Protein AF-A0A850C332-F1 (afdb_monomer_lite)

Foldseek 3Di:
DDDDDDDDDDDDDPPPDDDDDDDDPDDDDDDDPDPPDDPPDPDPPDDPDDPDDDDDDPVLVLVCLAQVCVSVVHDFDAWADPCQVVFDQAPDMGSCNVRNCLQQNSVQAQCNDPLVDDNSNGPHGGPCVCPPPDVVVVVVVD

Radius of gyration: 30.65 Å; chains: 1; bounding box: 71×56×72 Å

Secondary structure (DSSP, 8-state):
--------------------------PPPPPP----PPP---------PPPP-----HHHHHHHHHHHHHHHT-PPPSS--GGGGG-SS----GGGGG-HHHHH-TTS-BTTTGGGSSTT----B-SGGGTTS-HHHHHTT-

pLDDT: mean 81.66, std 19.34, range [37.0, 98.5]

Structure (mmCIF, N/CA/C/O backbone):
data_AF-A0A850C332-F1
#
_entry.id   AF-A0A850C332-F1
#
loop_
_atom_site.group_PDB
_atom_site.id
_atom_site.type_symbol
_atom_site.label_atom_id
_atom_site.label_alt_id
_atom_site.label_comp_id
_atom_site.label_asym_id
_atom_site.label_entity_id
_atom_site.label_seq_id
_atom_site.pdbx_PDB_ins_code
_atom_site.Cartn_x
_atom_site.Cartn_y
_atom_site.Cartn_z
_atom_site.occupancy
_atom_site.B_iso_or_equiv
_atom_site.auth_seq_id
_atom_site.auth_comp_id
_atom_site.auth_asym_id
_atom_site.auth_atom_id
_atom_site.pdbx_PDB_model_num
ATOM 1 N N . MET A 1 1 ? -53.129 -2.764 19.927 1.00 40.22 1 MET A N 1
ATOM 2 C CA . MET A 1 1 ? -53.498 -1.360 20.219 1.00 40.22 1 MET A CA 1
ATOM 3 C C . MET A 1 1 ? -52.591 -0.488 19.362 1.00 40.22 1 MET A C 1
ATOM 5 O O . MET A 1 1 ? -51.428 -0.348 19.685 1.00 40.22 1 MET A O 1
ATOM 9 N N . ASN A 1 2 ? -52.933 -0.293 18.090 1.00 37.00 2 ASN A N 1
ATOM 10 C CA . ASN A 1 2 ? -53.855 0.720 17.547 1.00 37.00 2 ASN A CA 1
ATOM 11 C C . ASN A 1 2 ? -53.201 2.104 17.468 1.00 37.00 2 ASN A C 1
ATOM 13 O O . ASN A 1 2 ? -53.067 2.781 18.478 1.00 37.00 2 ASN A O 1
ATOM 17 N N . GLY A 1 3 ? -52.871 2.510 16.240 1.00 45.50 3 GLY A N 1
ATOM 18 C CA . GLY A 1 3 ? -52.428 3.858 15.891 1.00 45.50 3 GLY A CA 1
ATOM 19 C C . GLY A 1 3 ? -52.216 4.007 14.384 1.00 45.50 3 GLY A C 1
ATOM 20 O O . GLY A 1 3 ? -51.094 4.171 13.931 1.00 45.50 3 GLY A O 1
ATOM 21 N N . ARG A 1 4 ? -53.297 3.868 13.604 1.00 57.31 4 ARG A N 1
ATOM 22 C CA . ARG A 1 4 ? -53.390 4.342 12.207 1.00 57.31 4 ARG A CA 1
ATOM 23 C C . ARG A 1 4 ? -53.469 5.876 12.200 1.00 57.31 4 ARG A C 1
ATOM 25 O O . ARG A 1 4 ? -53.973 6.400 13.185 1.00 57.31 4 ARG A O 1
ATOM 32 N N . ILE A 1 5 ? -53.079 6.509 11.080 1.00 54.56 5 ILE A N 1
ATOM 33 C CA . ILE A 1 5 ? -53.347 7.889 10.567 1.00 54.56 5 ILE A CA 1
ATOM 34 C C . ILE A 1 5 ? -52.007 8.441 10.032 1.00 54.56 5 ILE A C 1
ATOM 36 O O . ILE A 1 5 ? -51.019 8.390 10.745 1.00 54.56 5 ILE A O 1
ATOM 40 N N . ALA A 1 6 ? -51.843 8.994 8.834 1.00 51.59 6 ALA A N 1
ATOM 41 C CA . ALA A 1 6 ? -52.654 9.085 7.632 1.00 51.59 6 ALA A CA 1
ATOM 42 C C . ALA A 1 6 ? -51.718 9.461 6.467 1.00 51.59 6 ALA A C 1
ATOM 44 O O . ALA A 1 6 ? -50.698 10.123 6.635 1.00 51.59 6 ALA A O 1
ATOM 45 N N . LEU A 1 7 ? -52.125 9.000 5.294 1.00 46.75 7 LEU A N 1
ATOM 46 C CA . LEU A 1 7 ? -51.654 9.302 3.953 1.00 46.75 7 LEU A CA 1
ATOM 47 C C . LEU A 1 7 ? -51.594 10.821 3.679 1.00 46.75 7 LEU A C 1
ATOM 49 O O . LEU A 1 7 ? -52.614 11.492 3.818 1.00 46.75 7 LEU A O 1
ATOM 53 N N . LEU A 1 8 ? -50.462 11.338 3.188 1.00 48.50 8 LEU A N 1
ATOM 54 C CA . LEU A 1 8 ? -50.424 12.573 2.396 1.00 48.50 8 LEU A CA 1
ATOM 55 C C . LEU A 1 8 ? -49.566 12.357 1.146 1.00 48.50 8 LEU A C 1
ATOM 57 O O . LEU A 1 8 ? -48.341 12.293 1.179 1.00 48.50 8 LEU A O 1
ATOM 61 N N . VAL A 1 9 ? -50.294 12.204 0.044 1.00 48.44 9 VAL A N 1
ATOM 62 C CA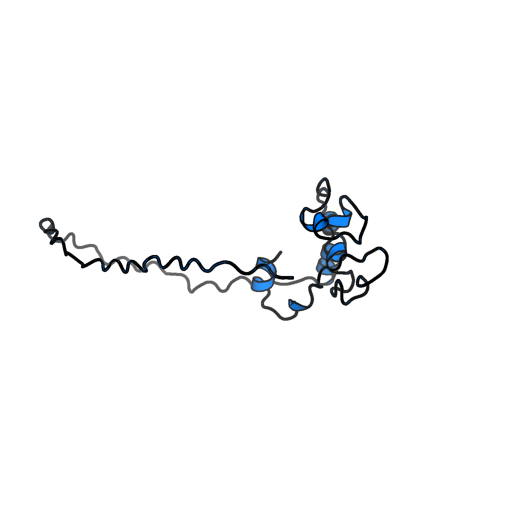 . VAL A 1 9 ? -49.844 12.204 -1.343 1.00 48.44 9 VAL A CA 1
ATOM 63 C C . VAL A 1 9 ? -49.375 13.619 -1.686 1.00 48.44 9 VAL A C 1
ATOM 65 O O . VAL A 1 9 ? -50.176 14.549 -1.686 1.00 48.44 9 VAL A O 1
ATOM 68 N N . GLY A 1 10 ? -48.085 13.782 -1.978 1.00 44.41 10 GLY A N 1
ATOM 69 C CA . GLY A 1 10 ? -47.507 15.003 -2.540 1.00 44.41 10 GLY A CA 1
ATOM 70 C C . GLY A 1 10 ? -47.198 14.800 -4.017 1.00 44.41 10 GLY A C 1
ATOM 71 O O . GLY A 1 10 ? -46.067 14.497 -4.382 1.00 44.41 10 GLY A O 1
ATOM 72 N N . LEU A 1 11 ? -48.228 14.909 -4.855 1.00 52.66 11 LEU A N 1
ATOM 73 C CA . LEU A 1 11 ? -48.119 14.940 -6.309 1.00 52.66 11 LEU A CA 1
ATOM 74 C C . LEU A 1 11 ? -47.571 16.322 -6.709 1.00 52.66 11 LEU A C 1
ATOM 76 O O . LEU A 1 11 ? -48.313 17.297 -6.653 1.00 52.66 11 LEU A O 1
ATOM 80 N N . SER A 1 12 ? -46.305 16.423 -7.116 1.00 52.09 12 SER A N 1
ATOM 81 C CA . SER A 1 12 ? -45.765 17.664 -7.693 1.00 52.09 12 SER A CA 1
ATOM 82 C C . SER A 1 12 ? -44.944 17.375 -8.944 1.00 52.09 12 SER A C 1
ATOM 84 O O . SER A 1 12 ? -43.741 17.154 -8.894 1.00 52.09 12 SER A O 1
ATOM 86 N N . GLY A 1 13 ? -45.666 17.368 -10.067 1.00 48.09 13 GLY A N 1
ATOM 87 C CA . GLY A 1 13 ? -45.303 18.087 -11.288 1.00 48.09 13 GLY A CA 1
ATOM 88 C C . GLY A 1 13 ? -43.944 17.798 -11.917 1.00 48.09 13 GLY A C 1
ATOM 89 O O . GLY A 1 13 ? -42.995 18.553 -11.732 1.00 48.09 13 GLY A O 1
ATOM 90 N N . VAL A 1 14 ? -43.912 16.802 -12.803 1.00 57.16 14 VAL A N 1
ATOM 91 C CA . VAL A 1 14 ? -42.987 16.783 -13.943 1.00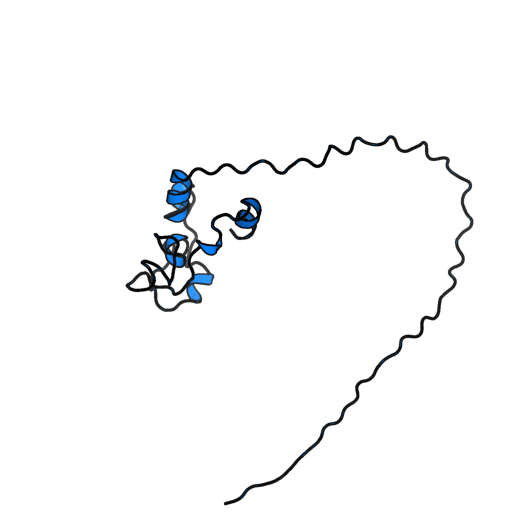 57.16 14 VAL A CA 1
ATOM 92 C C . VAL A 1 14 ? -43.331 17.983 -14.833 1.00 57.16 14 VAL A C 1
ATOM 94 O O . VAL A 1 14 ? -44.302 17.947 -15.586 1.00 57.16 14 VAL A O 1
ATOM 97 N N . ALA A 1 15 ? -42.566 19.068 -14.724 1.00 53.00 15 ALA A N 1
ATOM 98 C CA . ALA A 1 15 ? -42.630 20.188 -15.657 1.00 53.00 15 ALA A CA 1
ATOM 99 C C . ALA A 1 15 ? -41.674 19.910 -16.824 1.00 53.00 15 ALA A C 1
ATOM 101 O O . ALA A 1 15 ? -40.485 20.217 -16.779 1.00 53.00 15 ALA A O 1
ATOM 102 N N . LEU A 1 16 ? -42.215 19.278 -17.865 1.00 56.53 16 LEU A N 1
ATOM 103 C CA . LEU A 1 16 ? -41.572 19.113 -19.163 1.00 56.53 16 LEU A CA 1
ATOM 104 C C . LEU A 1 16 ? -41.519 20.489 -19.852 1.00 56.53 16 LEU A C 1
ATOM 106 O O . LEU A 1 16 ? -42.489 20.915 -20.478 1.00 56.53 16 LEU A O 1
ATOM 110 N N . VAL A 1 17 ? -40.412 21.217 -19.705 1.00 58.88 17 VAL A N 1
ATOM 111 C CA . VAL A 1 17 ? -40.211 22.487 -20.418 1.00 58.88 17 VAL A CA 1
ATOM 112 C C . VAL A 1 17 ? -39.655 22.180 -21.808 1.00 58.88 17 VAL A C 1
ATOM 114 O O . VAL A 1 17 ? -38.458 21.983 -22.001 1.00 58.88 17 VAL A O 1
ATOM 117 N N . LEU A 1 18 ? -40.568 22.112 -22.777 1.00 57.47 18 LEU A N 1
ATOM 118 C CA . LEU A 1 18 ? -40.292 22.154 -24.211 1.00 57.47 18 LEU A CA 1
ATOM 119 C C . LEU A 1 18 ? -39.692 23.523 -24.566 1.00 57.47 18 LEU A C 1
ATOM 121 O O . LEU A 1 18 ? -40.418 24.509 -24.677 1.00 57.47 18 LEU A O 1
ATOM 125 N N . PHE A 1 19 ? -38.377 23.591 -24.770 1.00 56.25 19 PHE A N 1
ATOM 126 C CA . PHE A 1 19 ? -37.769 24.748 -25.423 1.00 56.25 19 PHE A CA 1
ATOM 127 C C . PHE A 1 19 ? -37.941 24.623 -26.938 1.00 56.25 19 PHE A C 1
ATOM 129 O O . PHE A 1 19 ? -37.220 23.897 -27.620 1.00 56.25 19 PHE A O 1
ATOM 136 N N . ALA A 1 20 ? -38.947 25.336 -27.444 1.00 59.88 20 ALA A N 1
ATOM 137 C CA . ALA A 1 20 ? -39.132 25.619 -28.855 1.00 59.88 20 ALA A CA 1
ATOM 138 C C . ALA A 1 20 ? -37.956 26.464 -29.370 1.00 59.88 20 ALA A C 1
ATOM 140 O O . ALA A 1 20 ? -37.674 27.550 -28.861 1.00 59.88 20 ALA A O 1
ATOM 141 N N . ALA A 1 21 ? -37.270 25.943 -30.384 1.00 54.50 21 ALA A N 1
ATOM 142 C CA . ALA A 1 21 ? -36.231 26.643 -31.115 1.00 54.50 21 ALA A CA 1
ATOM 143 C C . ALA A 1 21 ? -36.833 27.827 -31.893 1.00 54.50 21 ALA A C 1
ATOM 145 O O . ALA A 1 21 ? -37.537 27.633 -32.881 1.00 54.50 21 ALA A O 1
ATOM 146 N N . CYS A 1 22 ? -36.515 29.052 -31.474 1.00 55.47 22 CYS A N 1
ATOM 147 C CA . CYS A 1 22 ? -36.639 30.238 -32.316 1.00 55.47 22 CYS A CA 1
ATOM 148 C C . CYS A 1 22 ? -35.254 30.564 -32.877 1.00 55.47 22 CYS A C 1
ATOM 150 O O . CYS A 1 22 ? -34.382 31.062 -32.167 1.00 55.47 22 CYS A O 1
ATOM 152 N N . GLY A 1 23 ? -35.059 30.243 -34.157 1.00 57.06 23 GLY A N 1
ATOM 153 C CA . GLY A 1 23 ? -33.887 30.647 -34.919 1.00 57.06 23 GLY A CA 1
ATOM 154 C C . GLY A 1 23 ? -33.812 32.167 -35.012 1.00 57.06 23 GLY A C 1
ATOM 155 O O . GLY A 1 23 ? -34.741 32.821 -35.483 1.00 57.06 23 GLY A O 1
ATOM 156 N N . GLN A 1 24 ? -32.693 32.726 -34.568 1.00 57.53 24 GLN A N 1
ATOM 157 C CA . GLN A 1 24 ? -32.317 34.093 -34.889 1.00 57.53 24 GLN A CA 1
ATOM 158 C C . GLN A 1 24 ? -31.493 34.031 -36.172 1.00 57.53 24 GLN A C 1
ATOM 160 O O . GLN A 1 24 ? -30.413 33.443 -36.199 1.00 57.53 24 GLN A O 1
ATOM 165 N N . ALA A 1 25 ? -32.031 34.594 -37.251 1.00 59.09 25 ALA A N 1
ATOM 166 C CA . ALA A 1 25 ? -31.282 34.804 -38.478 1.00 59.09 25 ALA A CA 1
ATOM 167 C C . ALA A 1 25 ? -30.243 35.905 -38.223 1.00 59.09 25 ALA A C 1
ATOM 169 O O . ALA A 1 25 ? -30.550 37.094 -38.281 1.00 59.09 25 ALA A O 1
ATOM 170 N N . VAL A 1 26 ? -29.018 35.498 -37.898 1.00 64.56 26 VAL A N 1
ATOM 171 C CA . VAL A 1 26 ? -27.856 36.387 -37.916 1.00 64.56 26 VAL A CA 1
ATOM 172 C C . VAL A 1 26 ? -27.521 36.641 -39.382 1.00 64.56 26 VAL A C 1
ATOM 174 O O . VAL A 1 26 ? -27.168 35.719 -40.114 1.00 64.56 26 VAL A O 1
ATOM 177 N N . THR A 1 27 ? -27.669 37.884 -39.834 1.00 64.06 27 THR A N 1
ATOM 178 C CA . THR A 1 27 ? -27.167 38.307 -41.144 1.00 64.06 27 THR A CA 1
ATOM 179 C C . THR A 1 27 ? -25.640 38.225 -41.131 1.00 64.06 27 THR A C 1
ATOM 181 O O . THR A 1 27 ? -25.030 38.875 -40.275 1.00 64.06 27 THR A O 1
ATOM 184 N N . PRO A 1 28 ? -25.002 37.456 -42.030 1.00 61.62 28 PRO A N 1
ATOM 185 C CA . PRO A 1 28 ? -23.549 37.425 -42.098 1.00 61.62 28 PRO A CA 1
ATOM 186 C C . PRO A 1 28 ? -23.014 38.785 -42.582 1.00 61.62 28 PRO A C 1
ATOM 188 O O . PRO A 1 28 ? -23.672 39.445 -43.395 1.00 61.62 28 PRO A O 1
ATOM 191 N N . PRO A 1 29 ? -21.838 39.224 -42.099 1.00 67.25 29 PRO A N 1
ATOM 192 C CA . PRO A 1 29 ? -21.156 40.387 -42.657 1.00 67.25 29 PRO A CA 1
ATOM 193 C C . PRO A 1 29 ? -20.790 40.142 -44.135 1.00 67.25 29 PRO A C 1
ATOM 195 O O . PRO A 1 29 ? -20.697 38.985 -44.559 1.00 67.25 29 PRO A O 1
ATOM 198 N N . PRO A 1 30 ? -20.598 41.207 -44.939 1.00 63.38 30 PRO A N 1
ATOM 199 C CA . PRO A 1 30 ? -20.191 41.059 -46.330 1.00 63.38 30 PRO A CA 1
ATOM 200 C C . PRO A 1 30 ? -18.863 40.302 -46.410 1.00 63.38 30 PRO A C 1
ATOM 202 O O . PRO A 1 30 ? -17.933 40.583 -45.658 1.00 63.38 30 PRO A O 1
ATOM 205 N N . ALA A 1 31 ? -18.809 39.322 -47.310 1.00 63.81 31 ALA A N 1
ATOM 206 C CA . ALA A 1 31 ? -17.615 38.530 -47.550 1.00 63.81 31 ALA A CA 1
ATOM 207 C C . ALA A 1 31 ? -16.503 39.424 -48.114 1.00 63.81 31 ALA A C 1
ATOM 209 O O . ALA A 1 31 ? -16.675 40.031 -49.175 1.00 63.81 31 ALA A O 1
ATOM 210 N N . ASP A 1 32 ? -15.367 39.473 -47.418 1.00 58.75 32 ASP A N 1
ATOM 211 C CA . ASP A 1 32 ? -14.127 39.982 -47.992 1.00 58.75 32 ASP A CA 1
ATOM 212 C C . ASP A 1 32 ? -13.775 39.153 -49.240 1.00 58.75 32 ASP A C 1
ATOM 214 O O . ASP A 1 32 ? -13.924 37.922 -49.233 1.00 58.75 32 ASP A O 1
ATOM 218 N N . PRO A 1 33 ? -13.330 39.786 -50.339 1.00 55.69 33 PRO A N 1
ATOM 219 C CA . PRO A 1 33 ? -12.963 39.058 -51.535 1.00 55.69 33 PRO A CA 1
ATOM 220 C C . PRO A 1 33 ? -11.673 38.293 -51.250 1.00 55.69 33 PRO A C 1
ATOM 222 O O . PRO A 1 33 ? -10.607 38.886 -51.127 1.00 55.69 33 PRO A O 1
ATOM 225 N N . ALA A 1 34 ? -11.822 36.973 -51.133 1.00 58.16 34 ALA A N 1
ATOM 226 C CA . ALA A 1 34 ? -10.823 35.943 -51.384 1.00 58.16 34 ALA A CA 1
ATOM 227 C C . ALA A 1 34 ? -9.365 36.427 -51.286 1.00 58.16 34 ALA A C 1
ATOM 229 O O . ALA A 1 34 ? -8.712 36.715 -52.292 1.00 58.16 34 ALA A O 1
ATOM 230 N N . ALA A 1 35 ? -8.827 36.428 -50.066 1.00 52.53 35 ALA A N 1
ATOM 231 C CA . ALA A 1 35 ? -7.421 36.106 -49.923 1.00 52.53 35 ALA A CA 1
ATOM 232 C C . ALA A 1 35 ? -7.279 34.648 -50.369 1.00 52.53 35 ALA A C 1
ATOM 234 O O . ALA A 1 35 ? -7.737 33.729 -49.691 1.00 52.53 35 ALA A O 1
ATOM 235 N N . THR A 1 36 ? -6.722 34.444 -51.559 1.00 54.56 36 THR A N 1
ATOM 236 C CA . THR A 1 36 ? -6.229 33.138 -51.983 1.00 54.56 36 THR A CA 1
ATOM 237 C C . THR A 1 36 ? -5.138 32.735 -50.997 1.00 54.56 36 THR A C 1
ATOM 239 O O . THR A 1 36 ? -3.984 33.138 -51.142 1.00 54.56 36 THR A O 1
ATOM 242 N N . GLU A 1 37 ? -5.508 31.984 -49.963 1.00 57.41 37 GLU A N 1
ATOM 243 C CA . GLU A 1 37 ? -4.548 31.217 -49.186 1.00 57.41 37 GLU A CA 1
ATOM 244 C C . GLU A 1 37 ? -3.883 30.234 -50.151 1.00 57.41 37 GLU A C 1
ATOM 246 O O . GLU A 1 37 ? -4.543 29.441 -50.831 1.00 57.41 37 GLU A O 1
ATOM 251 N N . ALA A 1 38 ? -2.559 30.342 -50.258 1.00 64.88 38 ALA A N 1
ATOM 252 C CA . ALA A 1 38 ? -1.735 29.301 -50.850 1.00 64.88 38 ALA A CA 1
ATOM 253 C C . ALA A 1 38 ? -2.106 27.961 -50.191 1.00 64.88 38 ALA A C 1
ATOM 255 O O . ALA A 1 38 ? -2.436 27.959 -49.001 1.00 64.88 38 ALA A O 1
ATOM 256 N N . PRO A 1 39 ? -2.083 26.830 -50.922 1.00 54.12 39 PRO A N 1
ATOM 257 C CA . PRO A 1 39 ? -2.418 25.556 -50.312 1.00 54.12 39 PRO A CA 1
ATOM 258 C C . PRO A 1 39 ? -1.468 25.369 -49.137 1.00 54.12 39 PRO A C 1
ATOM 260 O O . PRO A 1 39 ? -0.252 25.432 -49.322 1.00 54.12 39 PRO A O 1
ATOM 263 N N . ALA A 1 40 ? -2.035 25.223 -47.938 1.00 60.88 40 ALA A N 1
ATOM 264 C CA . ALA A 1 40 ? -1.270 24.886 -46.757 1.00 60.88 40 ALA A CA 1
ATOM 265 C C . ALA A 1 40 ? -0.415 23.675 -47.124 1.00 60.88 40 ALA A C 1
ATOM 267 O O . ALA A 1 40 ? -0.937 22.610 -47.466 1.00 60.88 40 ALA A O 1
ATOM 268 N N . GLU A 1 41 ? 0.895 23.895 -47.155 1.00 61.34 41 GLU A N 1
ATOM 269 C CA . GLU A 1 41 ? 1.878 22.842 -47.288 1.00 61.34 41 GLU A CA 1
ATOM 270 C C . GLU A 1 41 ? 1.528 21.819 -46.215 1.00 61.34 41 GLU A C 1
ATOM 272 O O . GLU A 1 41 ? 1.432 22.160 -45.033 1.00 61.34 41 GLU A O 1
ATOM 277 N N . ALA A 1 42 ? 1.194 20.604 -46.651 1.00 59.47 42 ALA A N 1
ATOM 278 C CA . ALA A 1 42 ? 0.876 19.512 -45.758 1.00 59.47 42 ALA A CA 1
ATOM 279 C C . ALA A 1 42 ? 2.117 19.271 -44.902 1.00 59.47 42 ALA A C 1
ATOM 281 O O . ALA A 1 42 ? 3.057 18.607 -45.326 1.00 59.47 42 ALA A O 1
ATOM 282 N N . THR A 1 43 ? 2.131 19.869 -43.714 1.00 53.31 43 THR A N 1
ATOM 283 C CA . THR A 1 43 ? 3.087 19.546 -42.671 1.00 53.31 43 THR A CA 1
ATOM 284 C C . THR A 1 43 ? 2.974 18.048 -42.454 1.00 53.31 43 THR A C 1
ATOM 286 O O . THR A 1 43 ? 1.891 17.573 -42.099 1.00 53.31 43 THR A O 1
ATOM 289 N N . ASP A 1 44 ? 4.059 17.324 -42.718 1.00 61.47 44 ASP A N 1
ATOM 290 C CA . ASP A 1 44 ? 4.226 15.915 -42.395 1.00 61.47 44 ASP A CA 1
ATOM 291 C C . ASP A 1 44 ? 3.681 15.650 -40.987 1.00 61.47 44 ASP A C 1
ATOM 293 O O . ASP A 1 44 ? 4.322 15.974 -39.987 1.00 61.47 44 ASP A O 1
ATOM 297 N N . ILE A 1 45 ? 2.470 15.096 -40.889 1.00 60.28 45 ILE A N 1
ATOM 298 C CA . ILE A 1 45 ? 2.001 14.528 -39.631 1.00 60.28 45 ILE A CA 1
ATOM 299 C C . ILE A 1 45 ? 2.827 13.252 -39.483 1.00 60.28 45 ILE A C 1
ATOM 301 O O . ILE A 1 45 ? 2.644 12.335 -40.293 1.00 60.28 45 ILE A O 1
ATOM 305 N N . PRO A 1 46 ? 3.767 13.175 -38.520 1.00 62.66 46 PRO A N 1
ATOM 306 C CA . PRO A 1 46 ? 4.536 11.961 -38.336 1.00 62.66 46 PRO A CA 1
ATOM 307 C C . PRO A 1 46 ? 3.541 10.821 -38.091 1.00 62.66 46 PRO A C 1
ATOM 309 O O . PRO A 1 46 ? 2.574 11.020 -37.344 1.00 62.66 46 PRO A O 1
ATOM 312 N N . PRO A 1 47 ? 3.726 9.649 -38.729 1.00 60.00 47 PRO A N 1
ATOM 313 C CA . PRO A 1 47 ? 2.854 8.507 -38.499 1.00 60.00 47 PRO A CA 1
ATOM 314 C C . PRO A 1 47 ? 2.796 8.292 -36.993 1.00 60.00 47 PRO A C 1
ATOM 316 O O . PRO A 1 47 ? 3.848 8.185 -36.365 1.00 60.00 47 PRO A O 1
ATOM 319 N N . THR A 1 48 ? 1.582 8.339 -36.433 1.00 60.47 48 THR A N 1
ATOM 320 C CA . THR A 1 48 ? 1.274 8.193 -35.003 1.00 60.47 48 THR A CA 1
ATOM 321 C C . THR A 1 48 ? 2.320 7.323 -34.323 1.00 60.47 48 THR A C 1
ATOM 323 O O . THR A 1 48 ? 2.344 6.111 -34.545 1.00 60.47 48 THR A O 1
ATOM 326 N N . ALA A 1 49 ? 3.234 7.953 -33.579 1.00 69.31 49 ALA A N 1
ATOM 327 C CA . ALA A 1 49 ? 4.324 7.245 -32.933 1.00 69.31 49 ALA A CA 1
ATOM 328 C C . ALA A 1 49 ? 3.704 6.203 -32.003 1.00 69.31 49 ALA A C 1
ATOM 330 O O . ALA A 1 49 ? 2.955 6.556 -31.089 1.00 69.31 49 ALA A O 1
ATOM 331 N N . MET A 1 50 ? 3.964 4.920 -32.269 1.00 66.50 50 MET A N 1
ATOM 332 C CA . MET A 1 50 ? 3.604 3.869 -31.325 1.00 66.50 50 MET A CA 1
ATOM 333 C C . MET A 1 50 ? 4.231 4.230 -29.976 1.00 66.50 50 MET A C 1
ATOM 335 O O . MET A 1 50 ? 5.389 4.667 -29.954 1.00 66.50 50 MET A O 1
ATOM 339 N N . PRO A 1 51 ? 3.490 4.106 -28.865 1.00 75.00 51 PRO A N 1
ATOM 340 C CA . PRO A 1 51 ? 4.048 4.437 -27.569 1.00 75.00 51 PRO A CA 1
ATOM 341 C C . PRO A 1 51 ? 5.276 3.536 -27.305 1.00 75.00 51 PRO A C 1
ATOM 343 O O . PRO A 1 51 ? 5.347 2.411 -27.814 1.00 75.00 51 PRO A O 1
ATOM 346 N N . PRO A 1 52 ? 6.293 4.043 -26.587 1.00 80.31 52 PRO A N 1
ATOM 347 C CA . PRO A 1 52 ? 7.569 3.348 -26.430 1.00 80.31 52 PRO A CA 1
ATOM 348 C C . PRO A 1 52 ? 7.389 2.071 -25.615 1.00 80.31 52 PRO A C 1
ATOM 350 O O . PRO A 1 52 ? 6.978 2.175 -24.459 1.00 80.31 52 PRO A O 1
ATOM 353 N N . MET A 1 53 ? 7.705 0.898 -26.183 1.00 81.69 53 MET A N 1
ATOM 354 C CA . MET A 1 53 ? 7.554 -0.389 -25.486 1.00 81.69 53 MET A CA 1
ATOM 355 C C . MET A 1 53 ? 8.091 -0.319 -24.054 1.00 81.69 53 MET A C 1
ATOM 357 O O . MET A 1 53 ? 9.204 0.149 -23.813 1.00 81.69 53 MET A O 1
ATOM 361 N N . LEU A 1 54 ? 7.271 -0.772 -23.109 1.00 86.94 54 LEU A N 1
ATOM 362 C CA . LEU A 1 54 ? 7.619 -0.787 -21.697 1.00 86.94 54 LEU A CA 1
ATOM 363 C C . LEU A 1 54 ? 8.335 -2.100 -21.367 1.00 86.94 54 LEU A C 1
ATOM 365 O O . LEU A 1 54 ? 7.725 -3.167 -21.383 1.00 86.94 54 LEU A O 1
ATOM 369 N N . GLU A 1 55 ? 9.624 -2.009 -21.049 1.00 84.94 55 GLU A N 1
ATOM 370 C CA . GLU A 1 55 ? 10.413 -3.115 -20.501 1.00 84.94 55 GLU A CA 1
ATOM 371 C C . GLU A 1 55 ? 10.369 -3.106 -18.964 1.00 84.94 55 GLU A C 1
ATOM 373 O O . GLU A 1 55 ? 10.466 -2.054 -18.328 1.00 84.94 55 GLU A O 1
ATOM 378 N N . GLY A 1 56 ? 10.275 -4.290 -18.354 1.00 87.50 56 GLY A N 1
ATOM 379 C CA . GLY A 1 56 ? 10.303 -4.466 -16.900 1.00 87.50 56 GLY A CA 1
ATOM 380 C C . GLY A 1 56 ? 11.488 -5.310 -16.428 1.00 87.50 56 GLY A C 1
ATOM 381 O O . GLY A 1 56 ? 11.843 -6.304 -17.056 1.00 87.50 56 GLY A O 1
ATOM 382 N N . ASP A 1 57 ? 12.060 -4.951 -15.276 1.00 94.50 57 ASP A N 1
ATOM 383 C CA . ASP A 1 57 ? 13.003 -5.786 -14.520 1.00 94.50 57 ASP A CA 1
ATOM 384 C C . ASP A 1 57 ? 12.270 -6.373 -13.310 1.00 94.50 57 ASP A C 1
ATOM 386 O O . ASP A 1 57 ? 11.888 -5.652 -12.387 1.00 94.50 57 ASP A O 1
ATOM 390 N N . VAL A 1 58 ? 12.080 -7.693 -13.313 1.00 92.69 58 VAL A N 1
ATOM 391 C CA . VAL A 1 58 ? 11.353 -8.413 -12.259 1.00 92.69 58 VAL A CA 1
ATOM 392 C C . VAL A 1 58 ? 12.059 -8.306 -10.907 1.00 92.69 58 VAL A C 1
ATOM 394 O O . VAL A 1 58 ? 11.400 -8.140 -9.880 1.00 92.69 58 VAL A O 1
ATOM 397 N N . ALA A 1 59 ? 13.392 -8.375 -10.883 1.00 97.06 59 ALA A N 1
ATOM 398 C CA . ALA A 1 59 ? 14.149 -8.305 -9.640 1.00 97.06 59 ALA A CA 1
ATOM 399 C C . ALA A 1 59 ? 14.056 -6.904 -9.031 1.00 97.06 59 ALA A C 1
ATOM 401 O O . ALA A 1 59 ? 13.839 -6.766 -7.827 1.00 97.06 59 ALA A O 1
ATOM 402 N N . ARG A 1 60 ? 14.176 -5.864 -9.861 1.00 97.06 60 ARG A N 1
ATOM 403 C CA . ARG A 1 60 ? 13.956 -4.482 -9.423 1.00 97.06 60 ARG A CA 1
ATOM 404 C C . ARG A 1 60 ? 12.508 -4.235 -9.003 1.00 97.06 60 ARG A C 1
ATOM 406 O O . ARG A 1 60 ? 12.283 -3.626 -7.962 1.00 97.06 60 ARG A O 1
ATOM 413 N N . GLY A 1 61 ? 11.538 -4.746 -9.757 1.00 95.25 61 GLY A N 1
ATOM 414 C CA . GLY A 1 61 ? 10.114 -4.648 -9.436 1.00 95.25 61 GLY A CA 1
ATOM 415 C C . GLY A 1 61 ? 9.777 -5.243 -8.068 1.00 95.25 61 GLY A C 1
ATOM 416 O O . GLY A 1 61 ? 9.071 -4.613 -7.289 1.00 95.25 61 GLY A O 1
ATOM 417 N N . GLY A 1 62 ? 10.351 -6.401 -7.727 1.00 96.69 62 GLY A N 1
ATOM 418 C CA . GLY A 1 62 ? 10.187 -7.005 -6.402 1.00 96.69 62 GLY A CA 1
ATOM 419 C C . GLY A 1 62 ? 10.751 -6.146 -5.263 1.00 96.69 62 GLY A C 1
ATOM 420 O O . GLY A 1 62 ? 10.111 -6.029 -4.221 1.00 96.69 62 GLY A O 1
ATOM 421 N N . ARG A 1 63 ? 11.911 -5.500 -5.462 1.00 98.31 63 ARG A N 1
ATOM 422 C CA . ARG 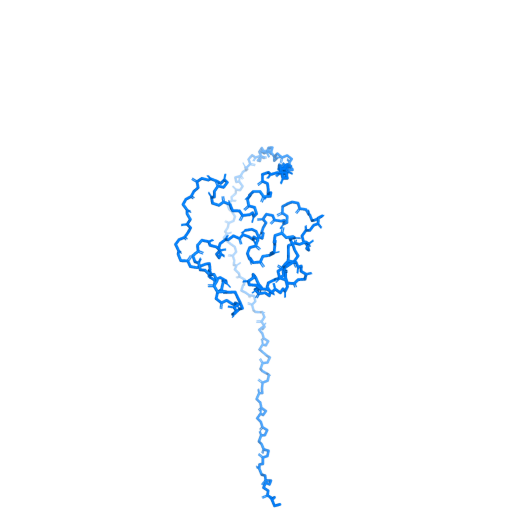A 1 63 ? 12.489 -4.577 -4.465 1.00 98.31 63 ARG A CA 1
ATOM 423 C C . ARG A 1 63 ? 11.651 -3.309 -4.304 1.00 98.31 63 ARG A C 1
ATOM 425 O O . ARG A 1 63 ? 11.389 -2.912 -3.174 1.00 98.31 63 ARG A O 1
ATOM 432 N N . LEU A 1 64 ? 11.162 -2.736 -5.410 1.00 97.62 64 LEU A N 1
ATOM 433 C CA . LEU A 1 64 ? 10.217 -1.614 -5.376 1.00 97.62 64 LEU A CA 1
ATOM 434 C C . LEU A 1 64 ? 8.937 -1.985 -4.617 1.00 97.62 64 LEU A C 1
ATOM 436 O O . LEU A 1 64 ? 8.473 -1.231 -3.771 1.00 97.62 64 LEU A O 1
ATOM 440 N N . TYR A 1 65 ? 8.380 -3.163 -4.883 1.00 97.62 65 TYR A N 1
ATOM 441 C CA . TYR A 1 65 ? 7.158 -3.615 -4.227 1.00 97.62 65 TYR A CA 1
ATOM 442 C C . TYR A 1 65 ? 7.336 -3.842 -2.713 1.00 97.62 65 TYR A C 1
ATOM 444 O O . TYR A 1 65 ? 6.410 -3.609 -1.929 1.00 97.62 65 TYR A O 1
ATOM 452 N N . ASP A 1 66 ? 8.523 -4.289 -2.291 1.00 97.88 66 ASP A N 1
ATOM 453 C CA . ASP A 1 66 ? 8.848 -4.499 -0.880 1.00 97.88 66 ASP A CA 1
ATOM 454 C C . ASP A 1 66 ? 9.097 -3.189 -0.123 1.00 97.88 66 ASP A C 1
ATOM 456 O O . ASP A 1 66 ? 8.556 -3.017 0.972 1.00 97.88 66 ASP A O 1
ATOM 460 N N . GLU A 1 67 ? 9.922 -2.299 -0.681 1.00 97.44 67 GLU A N 1
ATOM 461 C CA . GLU A 1 67 ? 10.339 -1.033 -0.070 1.00 97.44 67 GLU A CA 1
ATOM 462 C C . GLU A 1 67 ? 10.848 -0.051 -1.143 1.00 97.44 67 GLU A C 1
ATOM 464 O O . GLU A 1 67 ? 12.052 0.120 -1.364 1.00 97.44 67 GLU A O 1
ATOM 469 N N . TRP A 1 68 ? 9.919 0.597 -1.849 1.00 97.75 68 TRP A N 1
ATOM 470 C CA . TRP A 1 68 ? 10.247 1.472 -2.979 1.00 97.75 68 TRP A CA 1
ATOM 471 C C . TRP A 1 68 ? 11.145 2.653 -2.602 1.00 97.75 68 TRP A C 1
ATOM 473 O O . TRP A 1 68 ? 11.986 3.048 -3.407 1.00 97.75 68 TRP A O 1
ATOM 483 N N . THR A 1 69 ? 11.006 3.193 -1.390 1.00 97.94 69 THR A N 1
ATOM 484 C CA . THR A 1 69 ? 11.808 4.333 -0.922 1.00 97.94 69 THR A CA 1
ATOM 485 C C . THR A 1 69 ? 13.294 3.975 -0.870 1.00 97.94 69 THR A C 1
ATOM 487 O O . THR A 1 69 ? 14.133 4.725 -1.366 1.00 97.94 69 THR A O 1
ATOM 490 N N . VAL A 1 70 ? 13.612 2.770 -0.385 1.00 98.00 70 VAL A N 1
ATOM 491 C CA . VAL A 1 70 ? 14.975 2.227 -0.331 1.00 98.00 70 VAL A CA 1
ATOM 492 C C . VAL A 1 70 ? 15.512 1.938 -1.729 1.00 98.00 70 VAL A C 1
ATOM 494 O O . VAL A 1 70 ? 16.644 2.309 -2.026 1.00 98.00 70 VAL A O 1
ATOM 497 N N . GLU A 1 71 ? 14.718 1.317 -2.603 1.00 98.25 71 GLU A N 1
ATOM 498 C CA . GLU A 1 71 ? 15.153 1.012 -3.975 1.00 98.25 71 GLU A CA 1
ATOM 499 C C . GLU A 1 71 ? 15.381 2.275 -4.824 1.00 98.25 71 GLU A C 1
ATOM 501 O O . GLU A 1 71 ? 16.220 2.267 -5.725 1.00 98.25 71 GLU A O 1
ATOM 506 N N . LEU A 1 72 ? 14.655 3.364 -4.551 1.00 97.81 72 LEU A N 1
ATOM 507 C CA . LEU A 1 72 ? 14.859 4.656 -5.214 1.00 97.81 72 LEU A CA 1
ATOM 508 C C . LEU A 1 72 ? 15.878 5.558 -4.504 1.00 97.81 72 LEU A C 1
ATOM 510 O O . LEU A 1 72 ? 16.337 6.526 -5.108 1.00 97.81 72 LEU A O 1
ATOM 514 N N . GLY A 1 73 ? 16.239 5.259 -3.254 1.00 98.06 73 GLY A N 1
ATOM 515 C CA . GLY A 1 73 ? 17.125 6.097 -2.446 1.00 98.06 73 GLY A CA 1
ATOM 516 C C . GLY A 1 73 ? 16.524 7.465 -2.114 1.00 98.06 73 GLY A C 1
ATOM 517 O O . GLY A 1 73 ? 17.243 8.462 -2.113 1.00 98.06 73 GLY A O 1
ATOM 518 N N . VAL A 1 74 ? 15.212 7.518 -1.880 1.00 98.38 74 VAL A N 1
ATOM 519 C CA . VAL A 1 74 ? 14.479 8.743 -1.526 1.00 98.38 74 VAL A CA 1
ATOM 520 C C . VAL A 1 74 ? 14.028 8.708 -0.070 1.00 98.38 74 VAL A C 1
ATOM 522 O O . VAL A 1 74 ? 13.960 7.643 0.544 1.00 98.38 74 VAL A O 1
ATOM 525 N N . ASP A 1 75 ? 13.699 9.877 0.476 1.00 98.19 75 ASP A N 1
ATOM 526 C CA . ASP A 1 75 ? 13.189 9.980 1.839 1.00 98.19 75 ASP A CA 1
ATOM 527 C C . ASP A 1 75 ? 11.829 9.282 1.982 1.00 98.19 75 ASP A C 1
ATOM 529 O O . ASP A 1 75 ? 10.970 9.331 1.095 1.00 98.19 75 ASP A O 1
ATOM 533 N N . VAL A 1 76 ? 11.630 8.638 3.132 1.00 97.44 76 VAL A N 1
ATOM 534 C CA . VAL A 1 76 ? 10.355 8.007 3.484 1.00 97.44 76 VAL A CA 1
ATOM 535 C C . VAL A 1 76 ? 9.317 9.103 3.750 1.00 97.44 76 VAL A C 1
ATOM 537 O O . VAL A 1 76 ? 9.612 10.015 4.528 1.00 97.44 76 VAL A O 1
ATOM 540 N N . PRO A 1 77 ? 8.106 9.029 3.164 1.00 97.38 77 PRO A N 1
ATOM 541 C CA . PRO A 1 77 ? 7.053 9.993 3.457 1.00 97.38 77 PRO A CA 1
ATOM 542 C C . PRO A 1 77 ? 6.739 10.073 4.956 1.00 97.38 77 PRO A C 1
ATOM 544 O O . PRO A 1 77 ? 6.691 9.060 5.658 1.00 97.38 77 PRO A O 1
ATOM 547 N N . GLU A 1 78 ? 6.508 11.287 5.450 1.00 97.62 78 GLU A N 1
ATOM 548 C CA . GLU A 1 78 ? 6.133 11.496 6.846 1.00 97.62 78 GLU A CA 1
ATOM 549 C C . GLU A 1 78 ? 4.689 11.048 7.115 1.00 97.62 78 GLU A C 1
ATOM 551 O O . GLU A 1 78 ? 3.781 11.280 6.315 1.00 97.62 78 GLU A O 1
ATOM 556 N N . GLY A 1 79 ? 4.468 10.458 8.292 1.00 97.94 79 GLY A N 1
ATOM 557 C CA . GLY A 1 79 ? 3.148 10.003 8.726 1.00 97.94 79 GLY A CA 1
ATOM 558 C C . GLY A 1 79 ? 2.645 8.752 7.999 1.00 97.94 79 GLY A C 1
ATOM 559 O O . GLY A 1 79 ? 3.382 8.071 7.284 1.00 97.94 79 GLY A O 1
ATOM 560 N N . ASP A 1 80 ? 1.374 8.431 8.229 1.00 98.50 80 ASP A N 1
ATOM 561 C CA . ASP A 1 80 ? 0.725 7.265 7.631 1.00 98.50 80 ASP A CA 1
ATOM 562 C C . ASP A 1 80 ? 0.216 7.584 6.219 1.00 98.50 80 ASP A C 1
ATOM 564 O O . ASP A 1 80 ? -0.265 8.687 5.942 1.00 98.50 80 ASP A O 1
ATOM 568 N N . HIS A 1 81 ? 0.242 6.589 5.335 1.00 97.94 81 HIS A N 1
ATOM 569 C CA . HIS A 1 81 ? -0.393 6.666 4.029 1.00 97.94 81 HIS A CA 1
ATOM 570 C C . HIS A 1 81 ? -1.896 6.966 4.203 1.00 97.94 81 HIS A C 1
ATOM 572 O O . HIS A 1 81 ? -2.562 6.269 4.969 1.00 97.94 81 HIS A O 1
ATOM 578 N N . PRO A 1 82 ? -2.500 7.930 3.476 1.00 97.19 82 PRO A N 1
ATOM 579 C CA . PRO A 1 82 ? -3.889 8.346 3.714 1.00 97.19 82 PRO A CA 1
ATOM 580 C C . PRO A 1 82 ? -4.923 7.209 3.676 1.00 97.19 82 PRO A C 1
ATOM 582 O O . PRO A 1 82 ? -5.846 7.166 4.489 1.00 97.19 82 PRO A O 1
ATOM 585 N N . LEU A 1 83 ? -4.756 6.248 2.759 1.00 96.69 83 LEU A N 1
ATOM 586 C CA . LEU A 1 83 ? -5.632 5.070 2.671 1.00 96.69 83 LEU A CA 1
ATOM 587 C C . LEU A 1 83 ? -5.492 4.100 3.851 1.00 96.69 83 LEU A C 1
ATOM 589 O O . LEU A 1 83 ? -6.398 3.299 4.078 1.00 96.69 83 LEU A O 1
ATOM 593 N N . TRP A 1 84 ? -4.412 4.174 4.629 1.00 98.00 84 TRP A N 1
ATOM 594 C CA . TRP A 1 84 ? -4.192 3.307 5.785 1.00 98.00 84 TRP A CA 1
ATOM 595 C C . TRP A 1 84 ? -5.285 3.460 6.846 1.00 98.00 84 TRP A C 1
ATOM 597 O O . TRP A 1 84 ? -5.664 2.486 7.488 1.00 98.00 84 TRP A O 1
ATOM 607 N N . ALA A 1 85 ? -5.877 4.652 6.962 1.00 97.50 85 ALA A N 1
ATOM 608 C CA . ALA A 1 85 ? -6.991 4.921 7.870 1.00 97.50 85 ALA A CA 1
ATOM 609 C C . ALA A 1 85 ? -8.302 4.198 7.491 1.00 97.50 85 ALA A C 1
ATOM 611 O O . ALA A 1 85 ? -9.256 4.208 8.266 1.00 97.50 85 ALA A O 1
ATOM 612 N N . THR A 1 86 ? -8.378 3.586 6.303 1.00 97.94 86 THR A N 1
ATOM 613 C CA . THR A 1 86 ? -9.574 2.851 5.851 1.00 97.94 86 THR A CA 1
ATOM 614 C C . THR A 1 86 ? -9.619 1.401 6.340 1.00 97.94 86 THR A C 1
ATOM 616 O O . THR A 1 86 ? -10.647 0.741 6.197 1.00 97.94 86 THR A O 1
ATOM 619 N N . GLN A 1 87 ? -8.539 0.916 6.960 1.00 97.31 87 GLN A N 1
ATOM 620 C CA . GLN A 1 87 ? -8.481 -0.380 7.633 1.00 97.31 87 GLN A CA 1
ATOM 621 C C . GLN A 1 87 ? -8.288 -0.199 9.146 1.00 97.31 87 GLN A C 1
ATOM 623 O O . GLN A 1 87 ? -7.817 0.839 9.603 1.00 97.31 87 GLN A O 1
ATOM 628 N N . THR A 1 88 ? -8.652 -1.209 9.939 1.00 97.12 88 THR A N 1
ATOM 629 C CA . THR A 1 88 ? -8.558 -1.156 11.414 1.00 97.12 88 THR A CA 1
ATOM 630 C C . THR A 1 88 ? -7.895 -2.388 12.035 1.00 97.12 88 THR A C 1
ATOM 632 O O . THR A 1 88 ? -7.991 -2.600 13.242 1.00 97.12 88 THR A O 1
ATOM 635 N N . THR A 1 89 ? -7.301 -3.265 11.228 1.00 97.69 89 THR A N 1
ATOM 636 C CA . THR A 1 89 ? -6.785 -4.573 11.661 1.00 97.69 89 THR A CA 1
ATOM 637 C C . THR A 1 89 ? -5.265 -4.611 11.794 1.00 97.69 89 THR A C 1
ATOM 639 O O . THR A 1 89 ? -4.755 -5.379 12.607 1.00 97.69 89 THR A O 1
ATOM 642 N N . ASN A 1 90 ? -4.546 -3.781 11.039 1.00 98.00 90 ASN A N 1
ATOM 643 C CA . ASN A 1 90 ? -3.095 -3.650 11.086 1.00 98.00 90 ASN A CA 1
ATOM 644 C C . ASN A 1 90 ? -2.716 -2.368 11.837 1.00 98.00 90 ASN A C 1
ATOM 646 O O . ASN A 1 90 ? -3.193 -1.284 11.505 1.00 98.00 90 ASN A O 1
ATOM 650 N N . THR A 1 91 ? -1.856 -2.496 12.848 1.00 97.38 91 THR A N 1
ATOM 651 C CA . THR A 1 91 ? -1.481 -1.406 13.764 1.00 97.38 91 THR A CA 1
ATOM 652 C C . THR A 1 91 ? -0.144 -0.748 13.421 1.00 97.38 91 THR A C 1
ATOM 654 O O . THR A 1 91 ? 0.395 -0.016 14.249 1.00 97.38 91 THR A O 1
ATOM 657 N N . ARG A 1 92 ? 0.443 -1.055 12.258 1.00 97.62 92 ARG A N 1
ATOM 658 C CA . ARG A 1 92 ? 1.655 -0.374 11.782 1.00 97.62 92 ARG A CA 1
ATOM 659 C C . ARG A 1 92 ? 1.379 1.088 11.455 1.00 97.62 92 ARG A C 1
ATOM 661 O O . ARG A 1 92 ? 0.232 1.471 11.228 1.00 97.62 92 ARG A O 1
ATOM 668 N N . THR A 1 93 ? 2.448 1.873 11.442 1.00 98.12 93 THR A N 1
ATOM 669 C CA . THR A 1 93 ? 2.434 3.326 11.255 1.00 98.12 93 THR A CA 1
ATOM 670 C C . THR A 1 93 ? 3.668 3.779 10.470 1.00 98.12 93 THR A C 1
ATOM 672 O O . THR A 1 93 ? 4.603 3.006 10.248 1.00 98.12 93 THR A O 1
ATOM 675 N N . GLY A 1 94 ? 3.678 5.039 10.044 1.00 98.06 94 GLY A N 1
ATOM 676 C CA . GLY A 1 94 ? 4.776 5.671 9.326 1.00 98.06 94 GLY A CA 1
ATOM 677 C C . GLY A 1 94 ? 5.085 4.974 8.005 1.00 98.06 94 GLY A C 1
ATOM 678 O O . GLY A 1 94 ? 4.183 4.519 7.298 1.00 98.06 94 GLY A O 1
ATOM 679 N N . GLY A 1 95 ? 6.377 4.849 7.698 1.00 97.81 95 GLY A N 1
ATOM 680 C CA . GLY A 1 95 ? 6.879 4.277 6.446 1.00 97.81 95 GLY A CA 1
ATOM 681 C C . GLY A 1 95 ? 6.308 2.907 6.085 1.00 97.81 95 GLY A C 1
ATOM 682 O O . GLY A 1 95 ? 6.050 2.658 4.912 1.00 97.81 95 GLY A O 1
ATOM 683 N N . ASP A 1 96 ? 6.009 2.053 7.070 1.00 97.88 96 ASP A N 1
ATOM 684 C CA . ASP A 1 96 ? 5.425 0.730 6.813 1.00 97.88 96 ASP A CA 1
ATOM 685 C C . ASP A 1 96 ? 4.109 0.816 6.027 1.00 97.88 96 ASP A C 1
ATOM 687 O O . ASP A 1 96 ? 3.832 -0.028 5.176 1.00 97.88 96 ASP A O 1
ATOM 691 N N . THR A 1 97 ? 3.321 1.862 6.273 1.00 98.12 97 THR A N 1
ATOM 692 C CA . THR A 1 97 ? 2.014 2.077 5.635 1.00 98.12 97 THR A CA 1
ATOM 693 C C . THR A 1 97 ? 2.119 2.506 4.167 1.00 98.12 97 THR A C 1
ATOM 695 O O . THR A 1 97 ? 1.130 2.447 3.440 1.00 98.12 97 THR A O 1
ATOM 698 N N . TRP A 1 98 ? 3.314 2.905 3.716 1.00 97.94 98 TRP A N 1
ATOM 699 C CA . TRP A 1 98 ? 3.612 3.315 2.338 1.00 97.94 98 TRP A CA 1
ATOM 700 C C . TRP A 1 98 ? 4.166 2.179 1.475 1.00 97.94 98 TRP A C 1
ATOM 702 O O . TRP A 1 98 ? 4.379 2.356 0.274 1.00 97.94 98 TRP A O 1
ATOM 712 N N . ARG A 1 99 ? 4.418 1.009 2.067 1.00 97.81 99 ARG A N 1
ATOM 713 C CA . ARG A 1 99 ? 4.961 -0.152 1.359 1.00 97.81 99 ARG A CA 1
ATOM 714 C C . ARG A 1 99 ? 3.847 -0.862 0.609 1.00 97.81 99 ARG A C 1
ATOM 716 O O . ARG A 1 99 ? 2.860 -1.282 1.215 1.00 97.81 99 ARG A O 1
ATOM 723 N N . CYS A 1 100 ? 4.029 -1.093 -0.692 1.00 97.50 100 CYS A N 1
ATOM 724 C CA . CYS A 1 100 ? 3.021 -1.744 -1.533 1.00 97.50 100 CYS A CA 1
ATOM 725 C C . CYS A 1 100 ? 2.600 -3.102 -0.954 1.00 97.50 100 CYS A C 1
ATOM 727 O O . CYS A 1 100 ? 1.408 -3.405 -0.861 1.00 97.50 100 CYS A O 1
ATOM 729 N N . LYS A 1 101 ? 3.577 -3.891 -0.486 1.00 97.94 101 LYS A N 1
ATOM 730 C CA . LYS A 1 101 ? 3.310 -5.191 0.134 1.00 97.94 101 LYS A CA 1
ATOM 731 C C . LYS A 1 101 ? 2.464 -5.119 1.402 1.00 97.94 101 LYS A C 1
ATOM 733 O O . LYS A 1 101 ? 1.828 -6.112 1.736 1.00 97.94 101 LYS A O 1
ATOM 738 N N . GLU A 1 102 ? 2.483 -4.010 2.138 1.00 98.00 102 GLU A N 1
ATOM 739 C CA . GLU A 1 102 ? 1.799 -3.937 3.430 1.00 98.00 102 GLU A CA 1
ATOM 740 C C . GLU A 1 102 ? 0.283 -3.819 3.236 1.00 98.00 102 GLU A C 1
ATOM 742 O O . GLU A 1 102 ? -0.493 -4.421 3.978 1.00 98.00 102 GLU A O 1
ATOM 747 N N . CYS A 1 103 ? -0.142 -3.163 2.155 1.00 97.69 103 CYS A N 1
ATOM 748 C CA . CYS A 1 103 ? -1.530 -3.183 1.709 1.00 97.69 103 CYS A CA 1
ATOM 749 C C . CYS A 1 103 ? -1.853 -4.455 0.908 1.00 97.69 103 CYS A C 1
ATOM 751 O O . CYS A 1 103 ? -2.824 -5.142 1.210 1.00 97.69 103 CYS A O 1
ATOM 753 N N . HIS A 1 104 ? -1.033 -4.803 -0.085 1.00 97.81 104 HIS A N 1
ATOM 754 C CA . HIS A 1 104 ? -1.391 -5.779 -1.124 1.00 97.81 104 HIS A CA 1
ATOM 755 C C . HIS A 1 104 ? -0.777 -7.179 -0.945 1.00 97.81 104 HIS A C 1
ATOM 757 O O . HIS A 1 104 ? -0.926 -8.043 -1.813 1.00 97.81 104 HIS A O 1
ATOM 763 N N . GLY A 1 105 ? -0.122 -7.435 0.189 1.00 98.12 105 GLY A N 1
ATOM 764 C CA . GLY A 1 105 ? 0.514 -8.709 0.530 1.00 98.12 105 GLY A CA 1
ATOM 765 C C . GLY A 1 105 ? 1.855 -8.922 -0.172 1.00 98.12 105 GLY A C 1
ATOM 766 O O . GLY A 1 105 ? 2.000 -8.610 -1.353 1.00 98.12 105 GLY A O 1
ATOM 767 N N . TRP A 1 106 ? 2.842 -9.504 0.522 1.00 97.19 106 TRP A N 1
ATOM 768 C CA . TRP A 1 106 ? 4.145 -9.859 -0.079 1.00 97.19 106 TRP A CA 1
ATOM 769 C C . TRP A 1 106 ? 4.029 -10.900 -1.202 1.00 97.19 106 TRP A C 1
ATOM 771 O O . TRP A 1 106 ? 4.911 -11.006 -2.048 1.00 97.19 106 TRP A O 1
ATOM 781 N N . ASP A 1 107 ? 2.936 -11.659 -1.208 1.00 97.31 107 ASP A N 1
ATOM 782 C CA . ASP A 1 107 ? 2.596 -12.669 -2.205 1.00 97.31 107 ASP A CA 1
ATOM 783 C C . ASP A 1 107 ? 1.651 -12.138 -3.299 1.00 97.31 107 ASP A C 1
ATOM 785 O O . ASP A 1 107 ? 1.115 -12.931 -4.075 1.00 97.31 107 ASP A O 1
ATOM 789 N N . TYR A 1 108 ? 1.448 -10.814 -3.360 1.00 97.38 108 TYR A N 1
ATOM 790 C CA . TYR A 1 108 ? 0.609 -10.085 -4.324 1.00 97.38 108 TYR A CA 1
ATOM 791 C C . TYR A 1 108 ? -0.898 -10.355 -4.235 1.00 97.38 108 TYR A C 1
ATOM 793 O O . TYR A 1 108 ? -1.665 -9.858 -5.065 1.00 97.38 108 TYR A O 1
ATOM 801 N N . LYS A 1 109 ? -1.346 -11.141 -3.252 1.00 98.12 109 LYS A N 1
ATOM 802 C CA . LYS A 1 109 ? -2.737 -11.609 -3.132 1.00 98.12 109 LYS A CA 1
ATOM 803 C C . LYS A 1 109 ? -3.562 -10.843 -2.094 1.00 98.12 109 LYS A C 1
ATOM 805 O O . LYS A 1 109 ? -4.772 -11.038 -2.027 1.00 98.12 109 LYS A O 1
ATOM 810 N N . GLY A 1 110 ? -2.944 -9.952 -1.320 1.00 98.06 110 GLY A N 1
ATOM 811 C CA . GLY A 1 110 ? -3.616 -9.139 -0.305 1.00 98.06 110 GLY A CA 1
ATOM 812 C C . GLY A 1 110 ? -4.402 -9.993 0.689 1.00 98.06 110 GLY A C 1
ATOM 813 O O . GLY A 1 110 ? -3.871 -10.944 1.267 1.00 98.06 110 GLY A O 1
ATOM 814 N N . VAL A 1 111 ? -5.680 -9.659 0.869 1.00 98.06 111 VAL A N 1
ATOM 815 C CA . VAL A 1 111 ? -6.615 -10.344 1.774 1.00 98.06 111 VAL A CA 1
ATOM 816 C C . VAL A 1 111 ? -6.833 -11.823 1.444 1.00 98.06 111 VAL A C 1
ATOM 818 O O . VAL A 1 111 ? -7.108 -12.607 2.349 1.00 98.06 111 VAL A O 1
ATOM 821 N N . ASP A 1 112 ? -6.654 -12.225 0.186 1.00 98.19 112 ASP A N 1
ATOM 822 C CA . ASP A 1 112 ? -6.808 -13.619 -0.250 1.00 98.19 112 ASP A CA 1
ATOM 823 C C . ASP A 1 112 ? -5.493 -14.418 -0.141 1.00 98.19 112 ASP A C 1
ATOM 825 O O . ASP A 1 112 ? -5.418 -15.585 -0.535 1.00 98.19 112 ASP A O 1
ATOM 829 N N . GLY A 1 113 ? -4.431 -13.780 0.361 1.00 98.12 113 GLY A N 1
ATOM 830 C CA . GLY A 1 113 ? -3.079 -14.318 0.437 1.00 98.12 113 GLY A CA 1
ATOM 831 C C . GLY A 1 113 ? -2.555 -14.529 1.849 1.00 98.12 113 GLY A C 1
ATOM 832 O O . GLY A 1 113 ? -3.291 -14.668 2.828 1.00 98.12 113 GLY A O 1
ATOM 833 N N . ALA A 1 114 ? -1.230 -14.501 1.959 1.00 98.19 114 ALA A N 1
ATOM 834 C CA . ALA A 1 114 ? -0.503 -14.623 3.215 1.00 98.19 114 ALA A CA 1
ATOM 835 C C . ALA A 1 114 ? -0.894 -13.544 4.244 1.00 98.19 114 ALA A C 1
ATOM 837 O O .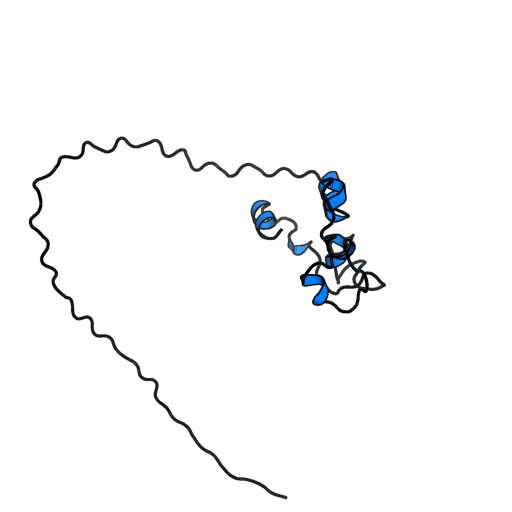 ALA A 1 114 ? -0.808 -13.792 5.445 1.00 98.19 114 ALA A O 1
ATOM 838 N N . TYR A 1 115 ? -1.345 -12.368 3.790 1.00 97.81 115 TYR A N 1
ATOM 839 C CA . TYR A 1 115 ? -1.830 -11.274 4.644 1.00 97.81 115 TYR A CA 1
ATOM 840 C C . TYR A 1 115 ? -3.353 -11.299 4.865 1.00 97.81 115 TYR A C 1
ATOM 842 O O . TYR A 1 115 ? -3.911 -10.380 5.456 1.00 97.81 115 TYR A O 1
ATOM 850 N N . GLY A 1 116 ? -4.055 -12.373 4.492 1.00 98.12 116 GLY A N 1
ATOM 851 C CA . GLY A 1 116 ? -5.467 -12.564 4.857 1.00 98.12 116 GLY A CA 1
ATOM 852 C C . GLY A 1 116 ? -5.707 -12.741 6.362 1.00 98.12 116 GLY A C 1
ATOM 853 O O . GLY A 1 116 ? -6.833 -12.616 6.855 1.00 98.12 116 GLY A O 1
ATOM 854 N N . SER A 1 117 ? -4.642 -13.008 7.122 1.00 97.75 117 SER A N 1
ATOM 855 C CA . SER A 1 117 ? -4.662 -13.193 8.572 1.00 97.75 117 SER A CA 1
ATOM 856 C C . SER A 1 117 ? -3.359 -12.711 9.226 1.00 97.75 117 SER A C 1
ATOM 858 O O . SER A 1 117 ? -2.427 -12.285 8.548 1.00 97.75 117 SER A O 1
ATOM 860 N N . GLY A 1 118 ? -3.295 -12.763 10.559 1.00 97.12 118 GLY A N 1
ATOM 861 C CA . GLY A 1 118 ? -2.108 -12.369 11.320 1.00 97.12 118 GLY A CA 1
ATOM 862 C C . GLY A 1 118 ? -1.937 -10.855 11.463 1.00 97.12 118 GLY A C 1
ATOM 863 O O . GLY A 1 118 ? -2.838 -10.074 11.165 1.00 97.12 118 GLY A O 1
ATOM 864 N N . SER A 1 119 ? -0.763 -10.442 11.946 1.00 96.94 119 SER A N 1
ATOM 865 C CA . SER A 1 119 ? -0.464 -9.043 12.286 1.00 96.94 119 SER A CA 1
ATOM 866 C C . SER A 1 119 ? -0.340 -8.115 11.078 1.00 96.94 119 SER A C 1
ATOM 868 O O . SER A 1 119 ? -0.303 -6.903 11.255 1.00 96.94 119 SER A O 1
ATOM 870 N N . HIS A 1 120 ? -0.250 -8.658 9.864 1.00 97.69 120 HIS A N 1
ATOM 871 C CA . HIS A 1 120 ? -0.187 -7.882 8.623 1.00 97.69 120 HIS A CA 1
ATOM 872 C C . HIS A 1 120 ? -1.551 -7.691 7.950 1.00 97.69 120 HIS A C 1
ATOM 874 O O . HIS A 1 120 ? -1.653 -7.005 6.937 1.00 97.69 120 HIS A O 1
ATOM 880 N N . LYS A 1 121 ? -2.620 -8.283 8.494 1.00 98.38 121 LYS A N 1
ATOM 881 C CA . LYS A 1 121 ? -3.939 -8.228 7.870 1.00 98.38 121 LYS A CA 1
ATOM 882 C C . LYS A 1 121 ? -4.465 -6.801 7.798 1.00 98.38 121 LYS A C 1
ATOM 884 O O . LYS A 1 121 ? -4.675 -6.182 8.835 1.00 98.38 121 LYS A O 1
ATOM 889 N N . THR A 1 122 ? -4.785 -6.339 6.594 1.00 98.06 122 THR A N 1
ATOM 890 C CA . THR A 1 122 ? -5.445 -5.047 6.321 1.00 98.06 122 THR A CA 1
ATOM 891 C C . THR A 1 122 ? -6.850 -5.215 5.735 1.00 98.06 122 THR A C 1
ATOM 893 O O . THR A 1 122 ? -7.728 -4.397 5.977 1.00 98.06 122 THR A O 1
ATOM 896 N N . GLY A 1 123 ? -7.079 -6.291 4.974 1.00 97.81 123 GLY A N 1
ATOM 897 C CA . GLY A 1 123 ? -8.312 -6.496 4.210 1.00 97.81 123 GLY A CA 1
ATOM 898 C C . GLY A 1 123 ? -8.286 -5.911 2.793 1.00 97.81 123 GLY A C 1
ATOM 899 O O . GLY A 1 123 ? -9.250 -6.109 2.056 1.00 97.81 123 GLY A O 1
ATOM 900 N N . PHE A 1 124 ? -7.203 -5.243 2.381 1.00 97.88 124 PHE A N 1
ATOM 901 C CA . PHE A 1 124 ? -7.055 -4.775 1.003 1.00 97.88 124 PHE A CA 1
ATOM 902 C C . PHE A 1 124 ? -6.829 -5.942 0.035 1.00 97.88 124 PHE A C 1
ATOM 904 O O . PHE A 1 124 ? -6.199 -6.947 0.367 1.00 97.88 124 PHE A O 1
ATOM 911 N N . VAL A 1 125 ? -7.347 -5.802 -1.185 1.00 97.62 125 VAL A N 1
ATOM 912 C CA . VAL A 1 125 ? -7.179 -6.797 -2.252 1.00 97.62 125 VAL A CA 1
ATOM 913 C C . VAL A 1 125 ? -5.739 -6.837 -2.760 1.00 97.62 125 VAL A C 1
ATOM 915 O O . VAL A 1 125 ? -5.003 -5.856 -2.658 1.00 97.62 125 VAL A O 1
ATOM 918 N N . GLY A 1 126 ? -5.334 -7.972 -3.325 1.00 97.56 126 GLY A N 1
ATOM 919 C CA . GLY A 1 126 ? -4.058 -8.094 -4.027 1.00 97.56 126 GLY A CA 1
ATOM 920 C C . GLY A 1 126 ? -4.023 -7.362 -5.373 1.00 97.56 126 GLY A C 1
ATOM 921 O O . GLY A 1 126 ? -5.035 -6.857 -5.858 1.00 97.56 126 GLY A O 1
ATOM 922 N N . VAL A 1 127 ? -2.853 -7.365 -6.012 1.00 96.44 127 VAL A N 1
ATOM 923 C CA . VAL A 1 127 ? -2.619 -6.725 -7.324 1.00 96.44 127 VAL A CA 1
ATOM 924 C C . VAL A 1 127 ? -2.713 -7.694 -8.505 1.00 96.44 127 VAL A C 1
ATOM 926 O O . VAL A 1 127 ? -2.668 -7.272 -9.658 1.00 96.44 127 VAL A O 1
ATOM 929 N N . MET A 1 128 ? -2.891 -8.995 -8.253 1.00 95.12 128 MET A N 1
ATOM 930 C CA . MET A 1 128 ? -2.884 -10.025 -9.306 1.00 95.12 128 MET A CA 1
ATOM 931 C C . MET A 1 128 ? -3.991 -9.871 -10.359 1.00 95.12 128 MET A C 1
ATOM 933 O O . MET A 1 128 ? -3.848 -10.403 -11.456 1.00 95.12 128 MET A O 1
ATOM 937 N N . ASN A 1 129 ? -5.044 -9.093 -10.090 1.00 92.19 129 ASN A N 1
ATOM 938 C CA . ASN A 1 129 ? -6.060 -8.751 -11.094 1.00 92.19 129 ASN A CA 1
ATOM 939 C C . ASN A 1 129 ? -5.499 -7.924 -12.267 1.00 92.19 129 ASN A C 1
ATOM 941 O O . ASN A 1 129 ? -6.149 -7.815 -13.305 1.00 92.19 129 ASN A O 1
ATOM 945 N N . MET A 1 130 ? -4.299 -7.354 -12.111 1.00 92.38 130 MET A N 1
ATOM 946 C CA . MET A 1 130 ? -3.596 -6.627 -13.167 1.00 92.38 130 MET A CA 1
ATOM 947 C C . MET A 1 130 ? -2.678 -7.514 -14.019 1.00 92.38 130 MET A C 1
ATOM 949 O O . MET A 1 130 ? -2.128 -7.046 -15.014 1.00 92.38 130 MET A O 1
ATOM 953 N N . ALA A 1 131 ? -2.499 -8.791 -13.667 1.00 91.38 131 ALA A N 1
ATOM 954 C CA . ALA A 1 131 ? -1.617 -9.689 -14.403 1.00 91.38 131 ALA A CA 1
ATOM 955 C C . ALA A 1 131 ? -2.086 -9.877 -15.858 1.00 91.38 131 ALA A C 1
ATOM 957 O O . ALA A 1 131 ? -3.250 -10.176 -16.119 1.00 91.38 131 ALA A O 1
ATOM 958 N N . GLY A 1 132 ? -1.161 -9.720 -16.808 1.00 89.56 132 GLY A N 1
ATOM 959 C CA . GLY A 1 132 ? -1.432 -9.879 -18.241 1.00 89.56 132 GLY A CA 1
ATOM 960 C C . GLY A 1 132 ? -2.164 -8.706 -18.901 1.00 89.56 132 GLY A C 1
ATOM 961 O O . GLY A 1 132 ? -2.452 -8.790 -20.094 1.00 89.56 132 GLY A O 1
ATOM 962 N N . LYS A 1 133 ? -2.456 -7.624 -18.165 1.00 91.69 133 LYS A N 1
ATOM 963 C CA . LYS A 1 133 ? -2.941 -6.374 -18.760 1.00 91.69 133 LYS A CA 1
ATOM 964 C C . LYS A 1 133 ? -1.852 -5.672 -19.561 1.00 91.69 133 LYS A C 1
ATOM 966 O O . LYS A 1 133 ? -0.661 -5.909 -19.354 1.00 91.69 133 LYS A O 1
ATOM 971 N N . ASP A 1 134 ? -2.288 -4.788 -20.453 1.00 90.88 134 ASP A N 1
ATOM 972 C CA . ASP A 1 134 ? -1.388 -3.904 -21.178 1.00 90.88 134 ASP A CA 1
ATOM 973 C C . ASP A 1 134 ? -0.566 -3.054 -20.181 1.00 90.88 134 ASP A C 1
ATOM 975 O O . ASP A 1 134 ? -1.138 -2.486 -19.243 1.00 90.88 134 ASP A O 1
ATOM 979 N N . PRO A 1 135 ? 0.767 -2.962 -20.334 1.00 88.81 135 PRO A N 1
ATOM 980 C CA . PRO A 1 135 ? 1.608 -2.218 -19.402 1.00 88.81 135 PRO A CA 1
ATOM 981 C C . PRO A 1 135 ? 1.220 -0.741 -19.230 1.00 88.81 135 PRO A C 1
ATOM 983 O O . PRO A 1 135 ? 1.389 -0.201 -18.137 1.00 88.81 135 PRO A O 1
ATOM 986 N N . TYR A 1 136 ? 0.652 -0.084 -20.247 1.00 90.19 136 TYR A N 1
ATOM 987 C CA . TYR A 1 136 ? 0.164 1.289 -20.107 1.00 90.19 136 TYR A CA 1
ATOM 988 C C . TYR A 1 136 ? -1.129 1.374 -19.296 1.00 90.19 136 TYR A C 1
ATOM 990 O O . TYR A 1 136 ? -1.324 2.371 -18.606 1.00 90.19 136 TYR A O 1
ATOM 998 N N . GLU A 1 137 ? -1.986 0.346 -19.310 1.00 90.44 137 GLU A N 1
ATOM 999 C CA . GLU A 1 137 ? -3.129 0.276 -18.383 1.00 90.44 137 GLU A CA 1
ATOM 1000 C C . GLU A 1 137 ? -2.658 0.171 -16.928 1.00 90.44 137 GLU A C 1
ATOM 1002 O O . GLU A 1 137 ? -3.273 0.749 -16.034 1.00 90.44 137 GLU A O 1
ATOM 100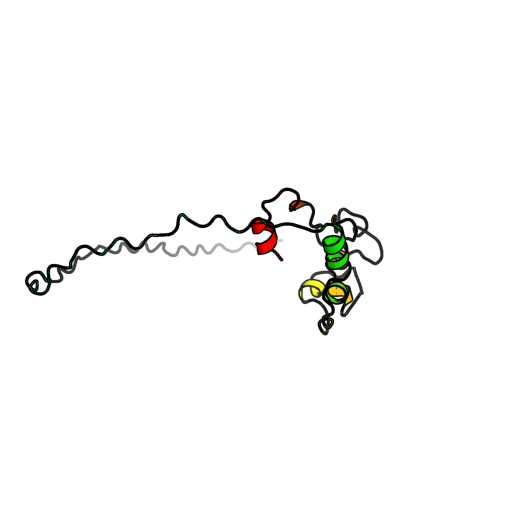7 N N . ILE A 1 138 ? -1.559 -0.549 -16.677 1.00 89.44 138 ILE A N 1
ATOM 1008 C CA . ILE A 1 138 ? -0.997 -0.707 -15.329 1.00 89.44 138 ILE A CA 1
ATOM 1009 C C . ILE A 1 138 ? -0.418 0.620 -14.820 1.00 89.44 138 ILE A C 1
ATOM 1011 O O . ILE A 1 138 ? -0.651 0.983 -13.671 1.00 89.44 138 ILE A O 1
ATOM 1015 N N . LEU A 1 139 ? 0.293 1.375 -15.664 1.00 87.75 139 LEU A N 1
ATOM 1016 C CA . LEU A 1 139 ? 0.877 2.663 -15.264 1.00 87.75 139 LEU A CA 1
ATOM 1017 C C . LEU A 1 139 ? -0.162 3.724 -14.880 1.00 87.75 139 LEU A C 1
ATOM 1019 O O . LEU A 1 139 ? 0.163 4.646 -14.143 1.00 87.75 139 LEU A O 1
ATOM 1023 N N . GLN A 1 140 ? -1.396 3.616 -15.367 1.00 89.81 140 GLN A N 1
ATOM 1024 C CA . GLN A 1 140 ? -2.453 4.587 -15.068 1.00 89.81 140 GLN A CA 1
ATOM 1025 C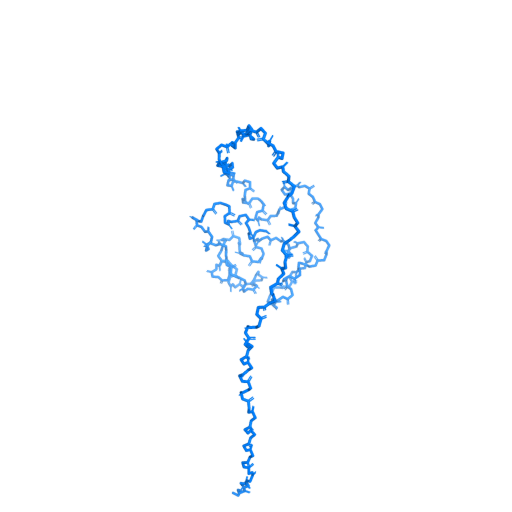 C . GLN A 1 140 ? -3.045 4.443 -13.658 1.00 89.81 140 GLN A C 1
ATOM 1027 O O . GLN A 1 140 ? -3.836 5.293 -13.252 1.00 89.81 140 GLN A O 1
ATOM 1032 N N . VAL A 1 141 ? -2.699 3.378 -12.927 1.00 84.25 141 VAL A N 1
ATOM 1033 C CA . VAL A 1 141 ? -3.256 3.073 -11.596 1.00 84.25 141 VAL A CA 1
ATOM 1034 C C . VAL A 1 141 ? -2.204 3.020 -10.480 1.00 84.25 141 VAL A C 1
ATOM 1036 O O . VAL A 1 141 ? -2.533 2.595 -9.373 1.00 84.25 141 VAL A O 1
ATOM 1039 N N . LEU A 1 142 ? -0.962 3.420 -10.774 1.00 80.62 142 LEU A N 1
ATOM 1040 C CA . LEU A 1 142 ? 0.134 3.579 -9.809 1.00 80.62 142 LEU A CA 1
ATOM 1041 C C . LEU A 1 142 ? 0.175 5.019 -9.290 1.00 80.62 142 LEU A C 1
ATOM 1043 O O . LEU A 1 142 ? 0.218 5.181 -8.052 1.00 80.62 142 LEU A O 1
#

Sequence (142 aa):
MNGRIALLVGLSGVALVLFAACGQAVTPPPADPAATEAPAEATDIPPTAMPPMLEGDVARGGRLYDEWTVELGVDVPEGDHPLWATQTTNTRTGGDTWRCKECHGWDYKGVDGAYGSGSHKTGFVGVMNMAGKDPYEILQVL